Protein AF-A0A674EN21-F1 (afdb_monomer)

Structure (mmCIF, N/CA/C/O backbone):
data_AF-A0A674EN21-F1
#
_entry.id   AF-A0A674EN21-F1
#
loop_
_atom_site.group_PDB
_atom_site.id
_atom_site.type_symbol
_atom_site.label_atom_id
_atom_site.label_alt_id
_atom_site.label_comp_id
_atom_site.label_asym_id
_atom_site.label_entity_id
_atom_site.label_seq_id
_atom_site.pdbx_PDB_ins_code
_atom_site.Cartn_x
_atom_site.Cartn_y
_atom_site.Cartn_z
_atom_site.occupancy
_atom_site.B_iso_or_equiv
_atom_site.auth_seq_id
_atom_site.auth_comp_id
_atom_site.auth_asym_id
_atom_site.auth_atom_id
_atom_site.pdbx_PDB_model_num
ATOM 1 N N . LYS A 1 1 ? 33.757 26.537 -37.138 1.00 54.09 1 LYS A N 1
ATOM 2 C CA . LYS A 1 1 ? 33.815 25.386 -36.200 1.00 54.09 1 LYS A CA 1
ATOM 3 C C . LYS A 1 1 ? 33.546 24.119 -37.002 1.00 54.09 1 LYS A C 1
ATOM 5 O O . LYS A 1 1 ? 32.582 24.121 -37.756 1.00 54.09 1 LYS A O 1
ATOM 10 N N . SER A 1 2 ? 34.412 23.110 -36.915 1.00 53.41 2 SER A N 1
ATOM 11 C CA . SER A 1 2 ? 34.358 21.921 -37.778 1.00 53.41 2 SER A CA 1
ATOM 12 C C . SER A 1 2 ? 33.100 21.071 -37.520 1.00 53.41 2 SER A C 1
ATOM 14 O O . SER A 1 2 ? 32.755 20.866 -36.353 1.00 53.41 2 SER A O 1
ATOM 16 N N . PRO A 1 3 ? 32.428 20.550 -38.564 1.00 65.06 3 PRO A N 1
ATOM 17 C CA . PRO A 1 3 ? 31.151 19.832 -38.445 1.00 65.06 3 PRO A CA 1
ATOM 18 C C . PRO A 1 3 ? 31.217 18.579 -37.550 1.00 65.06 3 PRO A C 1
ATOM 20 O O . PRO A 1 3 ? 30.250 18.261 -36.860 1.00 65.06 3 PRO A O 1
ATOM 23 N N . THR A 1 4 ? 32.376 17.925 -37.464 1.00 63.94 4 THR A N 1
ATOM 24 C CA . THR A 1 4 ? 32.623 16.747 -36.613 1.00 63.94 4 THR A CA 1
ATOM 25 C C . THR A 1 4 ? 32.495 17.039 -35.112 1.00 63.94 4 THR A C 1
ATOM 27 O O . THR A 1 4 ? 31.971 16.220 -34.359 1.00 63.94 4 THR A O 1
ATOM 30 N N . VAL A 1 5 ? 32.910 18.230 -34.662 1.00 67.62 5 VAL A N 1
ATOM 31 C CA . VAL A 1 5 ? 32.869 18.612 -33.237 1.00 67.62 5 VAL A CA 1
ATOM 32 C C . VAL A 1 5 ? 31.425 18.830 -32.774 1.00 67.62 5 VAL A C 1
ATOM 34 O O . VAL A 1 5 ? 31.051 18.438 -31.672 1.00 67.62 5 VAL A O 1
ATOM 37 N N . THR A 1 6 ? 30.580 19.401 -33.634 1.00 67.81 6 THR A N 1
ATOM 38 C CA . THR A 1 6 ? 29.162 19.636 -33.327 1.00 67.81 6 THR A CA 1
ATOM 39 C C . THR A 1 6 ? 28.378 18.326 -33.185 1.00 67.81 6 THR A C 1
ATOM 41 O O . THR A 1 6 ? 27.543 18.213 -32.288 1.00 67.81 6 THR A O 1
ATOM 44 N N . LEU A 1 7 ? 28.671 17.320 -34.018 1.00 69.81 7 LEU A N 1
ATOM 45 C CA . LEU A 1 7 ? 28.041 15.995 -33.941 1.00 69.81 7 LEU A CA 1
ATOM 46 C C . LEU A 1 7 ? 28.453 15.229 -32.673 1.00 69.81 7 LEU A C 1
ATOM 48 O O . LEU A 1 7 ? 27.598 14.630 -32.020 1.00 69.81 7 LEU A O 1
ATOM 52 N N . SER A 1 8 ? 29.731 15.310 -32.284 1.00 75.81 8 SER A N 1
ATOM 53 C CA . SER A 1 8 ? 30.241 14.720 -31.035 1.00 75.81 8 SER A CA 1
ATOM 54 C C . SER A 1 8 ? 29.513 15.278 -29.808 1.00 75.81 8 SER A C 1
ATOM 56 O O . SER A 1 8 ? 28.977 14.525 -29.002 1.00 75.81 8 SER A O 1
ATOM 58 N N . LEU A 1 9 ? 29.372 16.604 -29.723 1.00 77.94 9 LEU A N 1
ATOM 59 C CA . LEU A 1 9 ? 28.689 17.262 -28.604 1.00 77.94 9 LEU A CA 1
ATOM 60 C C . LEU A 1 9 ? 27.195 16.903 -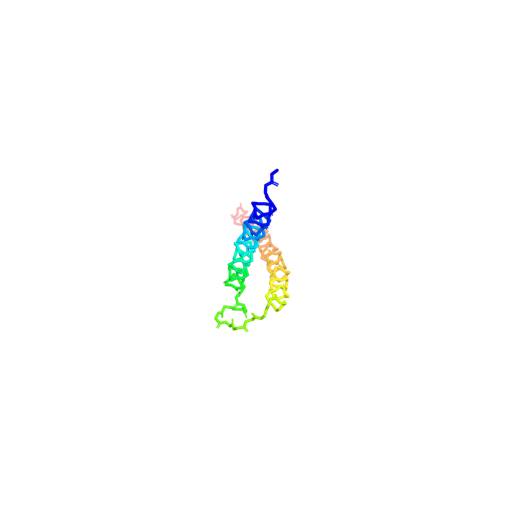28.512 1.00 77.94 9 LEU A C 1
ATOM 62 O O . LEU A 1 9 ? 26.625 16.861 -27.422 1.00 77.94 9 LEU A O 1
ATOM 66 N N . GLN A 1 10 ? 26.530 16.653 -29.644 1.00 81.69 10 GLN A N 1
ATOM 67 C CA . GLN A 1 10 ? 25.141 16.183 -29.652 1.00 81.69 10 GLN A CA 1
ATOM 68 C C . GLN A 1 10 ? 25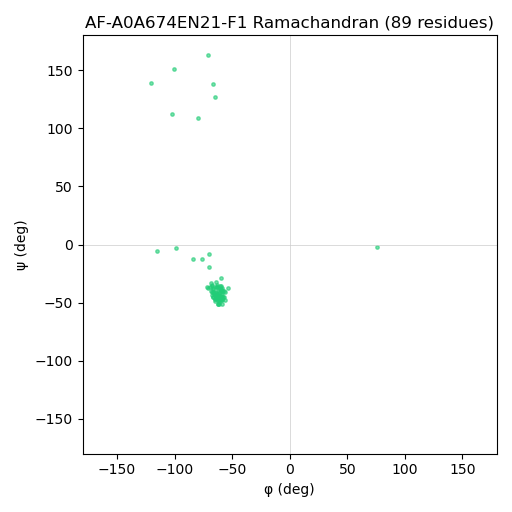.024 14.728 -29.180 1.00 81.69 10 GLN A C 1
ATOM 70 O O . GLN A 1 10 ? 24.062 14.382 -28.490 1.00 81.69 10 GLN A O 1
ATOM 75 N N . ALA A 1 11 ? 25.988 13.873 -29.527 1.00 84.62 11 ALA A N 1
ATOM 76 C CA . ALA A 1 11 ? 26.057 12.510 -29.010 1.00 84.62 11 ALA A CA 1
ATOM 77 C C . ALA A 1 11 ? 26.273 12.504 -27.488 1.00 84.62 11 ALA A C 1
ATOM 79 O O . ALA A 1 11 ? 25.522 11.825 -26.787 1.00 84.62 11 ALA A O 1
ATOM 80 N N . ASP A 1 12 ? 27.177 13.342 -26.977 1.00 85.88 12 ASP A N 1
ATOM 81 C CA . ASP A 1 12 ? 27.456 13.468 -25.541 1.00 85.88 12 ASP A CA 1
ATOM 82 C C . ASP A 1 12 ? 26.232 13.953 -24.754 1.00 85.88 12 ASP A C 1
ATOM 84 O O . ASP A 1 12 ? 25.869 13.374 -23.727 1.00 85.88 12 ASP A O 1
ATOM 88 N N . LYS A 1 13 ? 25.509 14.956 -25.274 1.00 90.62 13 LYS A N 1
ATOM 89 C CA . LYS A 1 13 ? 24.249 15.427 -24.671 1.00 90.62 13 LYS A CA 1
ATOM 90 C C . LYS A 1 13 ? 23.190 14.325 -24.605 1.00 90.62 13 LYS A C 1
ATOM 92 O O . LYS A 1 13 ? 22.523 14.178 -23.580 1.00 90.62 13 LYS A O 1
ATOM 97 N N . ARG A 1 14 ? 23.041 13.530 -25.673 1.00 93.50 14 ARG A N 1
ATOM 98 C CA . ARG A 1 14 ? 22.106 12.390 -25.698 1.00 93.50 14 ARG A CA 1
ATOM 99 C C . ARG A 1 14 ? 22.527 11.294 -24.722 1.00 93.50 14 ARG A C 1
ATOM 101 O O . ARG A 1 14 ? 21.678 10.763 -24.009 1.00 93.50 14 ARG A O 1
ATOM 108 N N . ALA A 1 15 ? 23.817 10.974 -24.655 1.00 95.19 15 ALA A N 1
ATOM 109 C CA . ALA A 1 15 ? 24.348 9.984 -23.724 1.00 95.19 15 ALA A CA 1
ATOM 110 C C . ALA A 1 15 ? 24.101 10.395 -22.265 1.00 95.19 15 ALA A C 1
ATOM 112 O O . ALA A 1 15 ? 23.595 9.588 -21.480 1.00 95.19 15 ALA A O 1
ATOM 113 N N . HIS A 1 16 ? 24.367 11.660 -21.929 1.00 95.75 16 HIS A N 1
ATOM 114 C CA . HIS A 1 16 ? 24.112 12.222 -20.605 1.00 95.75 16 HIS A CA 1
ATOM 115 C C . HIS A 1 16 ? 22.622 12.184 -20.237 1.00 95.75 16 HIS A C 1
ATOM 117 O O . HIS A 1 16 ? 22.259 11.694 -19.168 1.00 95.75 16 HIS A O 1
ATOM 123 N N . HIS A 1 17 ? 21.740 12.618 -21.144 1.00 97.12 17 HIS A N 1
ATOM 124 C CA . HIS A 1 17 ? 20.291 12.546 -20.934 1.00 97.12 17 HIS A CA 1
ATOM 125 C C . HIS A 1 17 ? 19.815 11.103 -20.691 1.00 97.12 17 HIS A C 1
ATOM 127 O O . HIS A 1 17 ? 19.076 10.831 -19.745 1.00 97.12 17 HIS A O 1
ATOM 133 N N . ASN A 1 18 ? 20.297 10.148 -21.492 1.00 97.62 18 ASN A N 1
ATOM 134 C CA . ASN A 1 18 ? 19.971 8.732 -21.327 1.00 97.62 18 ASN A CA 1
ATOM 135 C C . ASN A 1 18 ? 20.471 8.162 -19.992 1.00 97.62 18 ASN A C 1
ATOM 137 O O . ASN A 1 18 ? 19.809 7.301 -19.410 1.00 97.62 18 ASN A O 1
ATOM 141 N N . ALA A 1 19 ? 21.628 8.620 -19.507 1.00 97.50 19 ALA A N 1
ATOM 142 C CA . ALA A 1 19 ? 22.160 8.223 -18.208 1.00 97.50 19 ALA A CA 1
ATOM 143 C C . ALA A 1 19 ? 21.287 8.740 -17.055 1.00 97.50 19 ALA A C 1
ATOM 145 O O . ALA A 1 19 ? 20.937 7.962 -16.166 1.00 97.50 19 ALA A O 1
ATOM 146 N N . LEU A 1 20 ? 20.876 10.010 -17.103 1.00 98.00 20 LEU A N 1
ATOM 147 C CA . LEU A 1 20 ? 19.976 10.592 -16.106 1.00 98.00 20 LEU A CA 1
ATOM 148 C C . LEU A 1 20 ? 18.625 9.874 -16.066 1.00 98.00 20 LEU A C 1
ATOM 150 O O . LEU A 1 20 ? 18.141 9.525 -14.991 1.00 98.00 20 LEU A O 1
ATOM 154 N N . GLU A 1 21 ? 18.042 9.593 -17.229 1.00 98.25 21 GLU A N 1
ATOM 155 C CA . GLU A 1 21 ? 16.751 8.913 -17.293 1.00 98.25 21 GLU A CA 1
ATOM 156 C C . GLU A 1 21 ? 16.837 7.455 -16.808 1.00 98.25 21 GLU A C 1
ATOM 158 O O . GLU A 1 21 ? 15.917 6.971 -16.149 1.00 98.25 21 GLU A O 1
ATOM 163 N N . ARG A 1 22 ? 17.951 6.747 -17.058 1.00 98.50 22 ARG A N 1
ATOM 164 C CA . ARG A 1 22 ? 18.188 5.430 -16.438 1.00 98.50 22 ARG A CA 1
ATOM 165 C C . ARG A 1 22 ? 18.189 5.531 -14.914 1.00 98.50 22 ARG A C 1
ATOM 167 O O . ARG A 1 22 ? 17.398 4.840 -14.284 1.00 98.50 22 ARG A O 1
ATOM 174 N N . LYS A 1 23 ? 18.964 6.465 -14.348 1.00 98.31 23 LYS A N 1
ATOM 175 C CA . LYS A 1 23 ? 19.012 6.698 -12.896 1.00 98.31 23 LYS A CA 1
ATOM 176 C C . LYS A 1 23 ? 17.626 7.007 -12.317 1.00 98.31 23 LYS A C 1
ATOM 178 O O . LYS A 1 23 ? 17.271 6.496 -11.257 1.00 98.31 23 LYS A O 1
ATOM 183 N N . ARG A 1 24 ? 16.814 7.803 -13.023 1.00 98.56 24 ARG A N 1
ATOM 184 C CA . ARG A 1 24 ? 15.431 8.103 -12.619 1.00 98.56 24 ARG A CA 1
ATOM 185 C C . ARG A 1 24 ? 14.559 6.843 -12.590 1.00 98.56 24 ARG A C 1
ATOM 187 O O . ARG A 1 24 ? 13.804 6.643 -11.640 1.00 98.56 24 ARG A O 1
ATOM 194 N N . ARG A 1 25 ? 14.656 5.990 -13.615 1.00 98.50 25 ARG A N 1
ATOM 195 C CA . ARG A 1 25 ? 13.901 4.727 -13.683 1.00 98.50 25 ARG A CA 1
ATOM 196 C C . ARG A 1 25 ? 14.327 3.727 -12.617 1.00 98.50 25 ARG A C 1
ATOM 198 O O . ARG A 1 25 ? 13.453 3.051 -12.080 1.00 98.50 25 ARG A O 1
ATOM 205 N N . ASP A 1 26 ? 15.616 3.657 -12.305 1.00 98.62 26 ASP A N 1
ATOM 206 C CA . ASP A 1 26 ? 16.132 2.792 -11.243 1.00 98.62 26 ASP A CA 1
ATOM 207 C C . ASP A 1 26 ? 15.572 3.226 -9.883 1.00 98.62 26 ASP A C 1
ATOM 209 O O . ASP A 1 26 ? 14.981 2.413 -9.181 1.00 98.62 26 ASP A O 1
ATOM 213 N N . HIS A 1 27 ? 15.574 4.529 -9.585 1.00 98.62 27 HIS A N 1
ATOM 214 C CA . HIS A 1 27 ? 14.977 5.044 -8.349 1.00 98.62 27 HIS A CA 1
ATOM 215 C C . HIS A 1 27 ? 13.469 4.747 -8.230 1.00 98.62 27 HIS A C 1
ATOM 217 O O . HIS A 1 27 ? 12.970 4.388 -7.162 1.00 98.62 27 HIS A O 1
ATOM 223 N N . ILE A 1 28 ? 12.722 4.849 -9.336 1.00 98.38 28 ILE A N 1
ATOM 224 C CA . ILE A 1 28 ? 11.301 4.466 -9.366 1.00 98.38 28 ILE A CA 1
ATOM 225 C C . ILE A 1 28 ? 11.140 2.967 -9.135 1.00 98.38 28 ILE A C 1
ATOM 227 O O . ILE A 1 28 ? 10.251 2.548 -8.399 1.00 98.38 28 ILE A O 1
ATOM 231 N N . LYS A 1 29 ? 11.981 2.147 -9.768 1.00 97.94 29 LYS A N 1
ATOM 232 C CA . LYS A 1 29 ? 11.973 0.698 -9.580 1.00 97.94 29 LYS A CA 1
ATOM 233 C C . LYS A 1 29 ? 12.207 0.353 -8.107 1.00 97.94 29 LYS A C 1
ATOM 235 O O . LYS A 1 29 ? 11.443 -0.443 -7.574 1.00 97.94 29 LYS A O 1
ATOM 240 N N . ASP A 1 30 ? 13.172 0.982 -7.449 1.00 98.19 30 ASP A N 1
ATOM 241 C CA . ASP A 1 30 ? 13.446 0.778 -6.021 1.00 98.19 30 ASP A CA 1
ATOM 242 C C . ASP A 1 30 ? 12.263 1.214 -5.151 1.00 98.19 30 ASP A C 1
ATOM 244 O O . ASP A 1 30 ? 11.830 0.466 -4.279 1.00 98.19 30 ASP A O 1
ATOM 248 N N . SER A 1 31 ? 11.645 2.355 -5.468 1.00 98.38 31 SER A N 1
ATOM 249 C CA . SER A 1 31 ? 10.431 2.823 -4.783 1.00 98.38 31 SER A CA 1
ATOM 250 C C . SER A 1 31 ? 9.273 1.819 -4.889 1.00 98.38 31 SER A C 1
ATOM 252 O O . SER A 1 31 ? 8.551 1.599 -3.919 1.00 98.38 31 SER A O 1
ATOM 254 N N . PHE A 1 32 ? 9.103 1.169 -6.047 1.00 98.12 32 PHE A N 1
ATOM 255 C CA . PHE A 1 32 ? 8.103 0.110 -6.227 1.00 98.12 32 PHE A CA 1
ATOM 256 C C . PHE A 1 32 ? 8.418 -1.148 -5.409 1.00 98.12 32 PHE A C 1
ATOM 258 O O . PHE A 1 32 ? 7.485 -1.775 -4.911 1.00 98.12 32 PHE A O 1
ATOM 265 N N . HIS A 1 33 ? 9.695 -1.516 -5.252 1.00 96.94 33 HIS A N 1
ATOM 266 C CA . HIS A 1 33 ? 10.078 -2.627 -4.375 1.00 96.94 33 HIS A CA 1
ATOM 267 C C . HIS A 1 33 ? 9.752 -2.311 -2.917 1.00 96.94 33 HIS A C 1
ATOM 269 O O . HIS A 1 33 ? 9.052 -3.092 -2.280 1.00 96.94 33 HIS A O 1
ATOM 275 N N . SER A 1 34 ? 10.147 -1.131 -2.430 1.00 97.44 34 SER A N 1
ATOM 276 C CA . SER A 1 34 ? 9.831 -0.697 -1.065 1.00 97.44 34 SER A CA 1
ATOM 277 C C . SER A 1 34 ? 8.323 -0.649 -0.807 1.00 97.44 34 SER A C 1
ATOM 279 O O . SER A 1 34 ? 7.861 -1.063 0.256 1.00 97.44 34 SER A O 1
ATOM 281 N N . LEU A 1 35 ? 7.534 -0.185 -1.785 1.00 97.81 35 LEU A N 1
ATOM 282 C CA . LEU A 1 35 ? 6.075 -0.166 -1.674 1.00 97.81 35 LEU A CA 1
ATOM 283 C C . LEU A 1 35 ? 5.493 -1.582 -1.604 1.00 97.81 35 LEU A C 1
ATOM 285 O O . LEU A 1 35 ? 4.676 -1.852 -0.729 1.00 97.81 35 LEU A O 1
ATOM 289 N N . ARG A 1 36 ? 5.925 -2.488 -2.488 1.00 97.38 36 ARG A N 1
ATOM 290 C CA . ARG A 1 36 ? 5.496 -3.893 -2.477 1.00 97.38 36 ARG A CA 1
ATOM 291 C C . ARG A 1 36 ? 5.785 -4.543 -1.125 1.00 97.38 36 ARG A C 1
ATOM 293 O O . ARG A 1 36 ? 4.902 -5.167 -0.550 1.00 97.38 36 ARG A O 1
ATOM 300 N N . ASP A 1 37 ? 6.993 -4.355 -0.610 1.00 96.62 37 ASP A N 1
ATOM 301 C CA . ASP A 1 37 ? 7.434 -4.983 0.635 1.00 96.62 37 ASP A CA 1
ATOM 302 C C . ASP A 1 37 ? 6.714 -4.394 1.868 1.00 96.62 37 ASP A C 1
ATOM 304 O O . ASP A 1 37 ? 6.628 -5.048 2.905 1.00 96.62 37 ASP A O 1
ATOM 308 N N . SER A 1 38 ? 6.126 -3.198 1.751 1.00 96.88 38 SER A N 1
ATOM 309 C CA . SER A 1 38 ? 5.321 -2.557 2.806 1.00 96.88 38 SER A CA 1
ATOM 310 C C . SER A 1 38 ? 3.856 -3.015 2.841 1.00 96.88 38 SER A C 1
ATOM 312 O O . SER A 1 38 ? 3.144 -2.715 3.801 1.00 96.88 38 SER A O 1
ATOM 314 N N . VAL A 1 39 ? 3.377 -3.714 1.806 1.00 97.75 39 VAL A N 1
ATOM 315 C CA . VAL A 1 39 ? 1.994 -4.204 1.716 1.00 97.75 39 VAL A CA 1
ATOM 316 C C . VAL A 1 39 ? 1.976 -5.703 2.037 1.00 97.75 39 VAL A C 1
ATOM 318 O O . VAL A 1 39 ? 2.458 -6.486 1.221 1.00 97.75 39 VAL A O 1
ATOM 321 N N . PRO A 1 40 ? 1.385 -6.150 3.167 1.00 96.81 40 PRO A N 1
ATOM 322 C CA . PRO A 1 40 ? 1.450 -7.551 3.602 1.00 96.81 40 PRO A CA 1
ATOM 323 C C . PRO A 1 40 ? 0.991 -8.565 2.550 1.00 96.81 40 PRO A C 1
ATOM 325 O O . PRO A 1 40 ? 1.605 -9.611 2.391 1.00 96.81 40 PRO A O 1
ATOM 328 N N . ALA A 1 41 ? -0.047 -8.232 1.778 1.00 95.19 41 ALA A N 1
ATOM 329 C CA . ALA A 1 41 ? -0.591 -9.099 0.731 1.00 95.19 41 ALA A CA 1
ATOM 330 C C . ALA A 1 41 ? 0.320 -9.265 -0.501 1.00 95.19 41 ALA A C 1
ATOM 332 O O . ALA A 1 41 ? -0.014 -10.034 -1.392 1.00 95.19 41 ALA A O 1
ATOM 333 N N . LEU A 1 42 ? 1.416 -8.510 -0.596 1.00 95.56 42 LEU A N 1
ATOM 334 C CA . LEU A 1 42 ? 2.354 -8.549 -1.721 1.00 95.56 42 LEU A CA 1
ATOM 335 C C . LEU A 1 42 ? 3.750 -9.043 -1.324 1.00 95.56 42 LEU A C 1
ATOM 337 O O . LEU A 1 42 ? 4.622 -9.189 -2.187 1.00 95.56 42 LEU A O 1
ATOM 341 N N . GLN A 1 43 ? 3.994 -9.265 -0.032 1.00 92.38 43 GLN A N 1
ATOM 342 C CA . GLN A 1 43 ? 5.295 -9.696 0.463 1.00 92.38 43 GLN A CA 1
ATOM 343 C C . GLN A 1 43 ? 5.634 -11.091 -0.069 1.00 92.38 43 GLN A C 1
ATOM 345 O O . GLN A 1 43 ? 4.856 -12.030 0.060 1.00 92.38 43 GLN A O 1
ATOM 350 N N . GLY A 1 44 ? 6.812 -11.226 -0.682 1.00 87.19 44 GLY A N 1
ATOM 351 C CA . GLY A 1 44 ? 7.268 -12.493 -1.264 1.00 87.19 44 GLY A CA 1
ATOM 352 C C . GLY A 1 44 ? 6.612 -12.867 -2.599 1.00 87.19 44 GLY A C 1
ATOM 353 O O . GLY A 1 44 ? 7.017 -13.857 -3.207 1.00 87.19 44 GLY A O 1
ATOM 354 N N . GLU A 1 45 ? 5.667 -12.069 -3.108 1.00 88.62 45 GLU A N 1
ATOM 355 C CA . GLU A 1 45 ? 4.975 -12.350 -4.365 1.00 88.62 45 GLU A CA 1
ATOM 356 C C . GLU A 1 45 ? 5.524 -11.548 -5.555 1.00 88.62 45 GLU A C 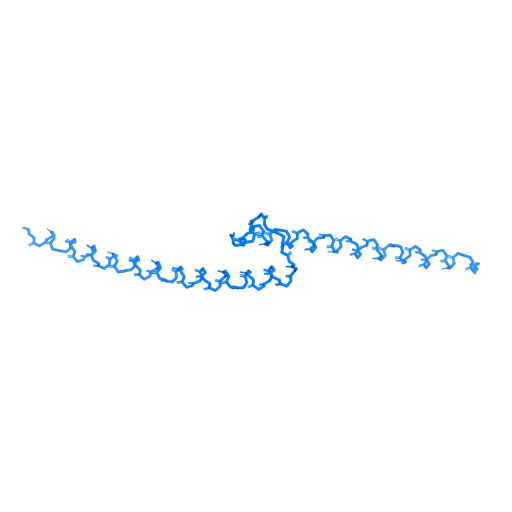1
ATOM 358 O O . GLU A 1 45 ? 6.018 -10.418 -5.450 1.00 88.62 45 GLU A O 1
ATOM 363 N N . LYS A 1 46 ? 5.411 -12.139 -6.750 1.00 92.12 46 LYS A N 1
ATOM 364 C CA . LYS A 1 46 ? 5.633 -11.417 -8.006 1.00 92.12 46 LYS A CA 1
ATOM 365 C C . LYS A 1 46 ? 4.374 -10.617 -8.339 1.00 92.12 46 LYS A C 1
ATOM 367 O O . LYS A 1 46 ? 3.380 -11.190 -8.767 1.00 92.12 46 LYS A O 1
ATOM 372 N N . ALA A 1 47 ? 4.453 -9.296 -8.206 1.00 95.25 47 ALA A N 1
ATOM 373 C CA . ALA A 1 47 ? 3.365 -8.379 -8.531 1.00 95.25 47 ALA A CA 1
ATOM 374 C C . ALA A 1 47 ? 3.781 -7.371 -9.611 1.00 95.25 47 ALA A C 1
ATOM 376 O O . ALA A 1 47 ? 4.897 -6.845 -9.606 1.00 95.25 47 ALA A O 1
ATOM 377 N N . SER A 1 48 ? 2.875 -7.094 -10.550 1.00 97.44 48 SER A N 1
ATOM 378 C CA . SER A 1 48 ? 3.051 -6.019 -11.530 1.00 97.44 48 SER A CA 1
ATOM 379 C C . SER A 1 48 ? 2.930 -4.637 -10.876 1.00 97.44 48 SER A C 1
ATOM 381 O O . SER A 1 48 ? 2.366 -4.495 -9.794 1.00 97.44 48 SER A O 1
ATOM 383 N N . ARG A 1 49 ? 3.409 -3.581 -11.551 1.00 97.69 49 ARG A N 1
ATOM 384 C CA . ARG A 1 49 ? 3.281 -2.197 -11.049 1.00 97.69 49 ARG A CA 1
ATOM 385 C C . ARG A 1 49 ? 1.828 -1.796 -10.787 1.00 97.69 49 ARG A C 1
ATOM 387 O O . ARG A 1 49 ? 1.577 -1.146 -9.784 1.00 97.69 49 ARG A O 1
ATOM 394 N N . ALA A 1 50 ? 0.899 -2.197 -11.656 1.00 98.25 50 ALA A N 1
ATOM 395 C CA . ALA A 1 50 ? -0.525 -1.926 -11.468 1.00 98.25 50 ALA A CA 1
ATOM 396 C C . ALA A 1 50 ? -1.044 -2.603 -10.191 1.00 98.25 50 ALA A C 1
ATOM 398 O O . ALA A 1 50 ? -1.535 -1.924 -9.299 1.00 98.25 50 ALA A O 1
ATOM 399 N N . GLN A 1 51 ? -0.784 -3.906 -10.036 1.00 98.00 51 GLN A N 1
ATOM 400 C CA . GLN A 1 51 ? -1.176 -4.651 -8.835 1.00 98.00 51 GLN A CA 1
ATOM 401 C C . GLN A 1 51 ? -0.571 -4.071 -7.550 1.00 98.00 51 GLN A C 1
ATOM 403 O O . GLN A 1 51 ? -1.249 -4.047 -6.527 1.00 98.00 51 GLN A O 1
ATOM 408 N N . ILE A 1 52 ? 0.681 -3.593 -7.589 1.00 98.31 52 ILE A N 1
ATOM 409 C CA . ILE A 1 52 ? 1.309 -2.935 -6.433 1.00 98.31 52 ILE A CA 1
ATOM 410 C C . ILE A 1 52 ? 0.517 -1.689 -6.026 1.00 98.31 52 ILE A C 1
ATOM 412 O O . ILE A 1 52 ? 0.241 -1.506 -4.843 1.00 98.31 52 ILE A O 1
ATOM 416 N N . LEU A 1 53 ? 0.130 -0.849 -6.989 1.00 98.56 53 LEU A N 1
ATOM 417 C CA . LEU A 1 53 ? -0.635 0.370 -6.719 1.00 98.56 53 LEU A CA 1
ATOM 418 C C . LEU A 1 53 ? -2.052 0.055 -6.223 1.00 98.56 53 LEU A C 1
ATOM 420 O O . LEU A 1 53 ? -2.493 0.658 -5.243 1.00 98.56 53 LEU A O 1
ATOM 424 N N . ASP A 1 54 ? -2.730 -0.911 -6.844 1.00 98.38 54 ASP A N 1
ATOM 425 C CA . ASP A 1 54 ? -4.088 -1.315 -6.466 1.00 98.38 54 ASP A CA 1
ATOM 426 C C . ASP A 1 54 ? -4.110 -1.861 -5.033 1.00 98.38 54 ASP A C 1
ATOM 428 O O . ASP A 1 54 ? -4.836 -1.363 -4.173 1.00 98.38 54 ASP A O 1
ATOM 432 N N . LYS A 1 55 ? -3.227 -2.818 -4.721 1.00 98.19 55 LYS A N 1
ATOM 433 C CA . LYS A 1 55 ? -3.155 -3.421 -3.383 1.00 98.19 55 LYS A CA 1
ATOM 434 C C . LYS A 1 55 ? -2.655 -2.452 -2.319 1.00 98.19 55 LYS A C 1
ATOM 436 O O . LYS A 1 55 ? -3.117 -2.528 -1.184 1.00 98.19 55 LYS A O 1
ATOM 441 N N . ALA A 1 56 ? -1.753 -1.529 -2.655 1.00 98.44 56 ALA A N 1
ATOM 442 C CA . ALA A 1 56 ? -1.370 -0.460 -1.736 1.00 98.44 56 ALA A CA 1
ATOM 443 C C . ALA A 1 56 ? -2.557 0.461 -1.417 1.00 98.44 56 ALA A C 1
ATOM 445 O O . ALA A 1 56 ? -2.770 0.809 -0.254 1.00 98.4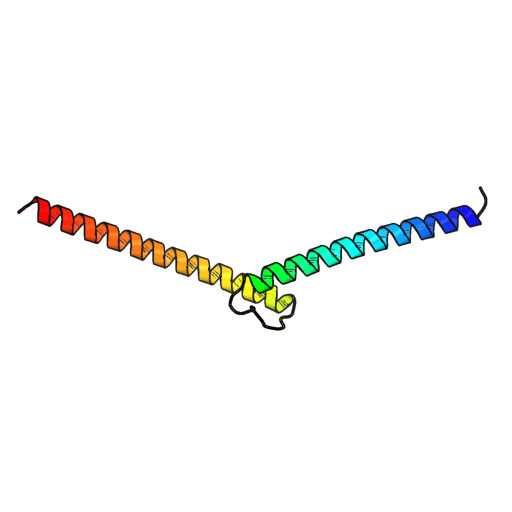4 56 ALA A O 1
ATOM 446 N N . THR A 1 57 ? -3.355 0.812 -2.427 1.00 98.62 57 THR A N 1
ATOM 447 C CA . THR A 1 57 ? -4.565 1.627 -2.253 1.00 98.62 57 THR A CA 1
ATOM 448 C C . THR A 1 57 ? -5.575 0.924 -1.350 1.00 98.62 57 THR A C 1
ATOM 450 O O . THR A 1 57 ? -6.023 1.514 -0.362 1.00 98.62 57 THR A O 1
ATOM 453 N N . ASP A 1 58 ? -5.863 -0.350 -1.624 1.00 98.44 58 ASP A N 1
ATOM 454 C CA . ASP A 1 58 ? -6.746 -1.183 -0.802 1.00 98.44 58 ASP A CA 1
ATOM 455 C C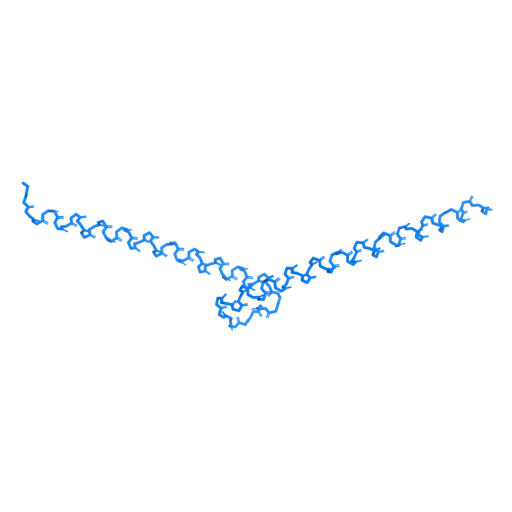 . ASP A 1 58 ? -6.249 -1.267 0.645 1.00 98.44 58 ASP A C 1
ATOM 457 O O . ASP A 1 58 ? -7.018 -1.099 1.596 1.00 98.44 58 ASP A O 1
ATOM 461 N N . TYR A 1 59 ? -4.944 -1.489 0.826 1.00 98.62 59 TYR A N 1
ATOM 462 C CA . TYR A 1 59 ? -4.344 -1.644 2.144 1.00 98.62 59 TYR A CA 1
ATOM 463 C C . TYR A 1 59 ? -4.404 -0.352 2.963 1.00 98.62 59 TYR A C 1
ATOM 465 O O . TYR A 1 59 ? -4.759 -0.391 4.141 1.00 98.62 59 TYR A O 1
ATOM 473 N N . ILE A 1 60 ? -4.158 0.810 2.351 1.00 98.62 60 ILE A N 1
ATOM 474 C CA . ILE A 1 60 ? -4.313 2.110 3.021 1.00 98.62 60 ILE A CA 1
ATOM 475 C C . ILE A 1 60 ? -5.766 2.319 3.467 1.00 98.62 60 ILE A C 1
ATOM 477 O O . ILE A 1 60 ? -6.009 2.730 4.604 1.00 98.62 60 ILE A O 1
ATOM 481 N N . GLN A 1 61 ? -6.743 2.025 2.605 1.00 98.69 61 GLN A N 1
ATOM 482 C CA . GLN A 1 61 ? -8.163 2.154 2.952 1.00 98.69 61 GLN A CA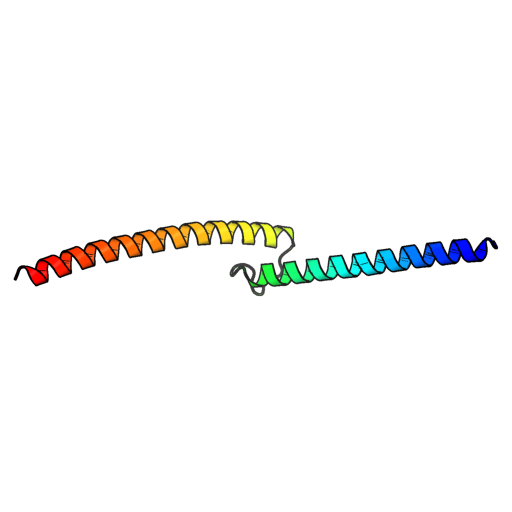 1
ATOM 483 C C . GLN A 1 61 ? -8.572 1.193 4.075 1.00 98.69 61 GLN A C 1
ATOM 485 O O . GLN A 1 61 ? -9.329 1.564 4.975 1.00 98.69 61 GLN A O 1
ATOM 490 N N . TYR A 1 62 ? -8.072 -0.041 4.039 1.00 98.56 62 TYR A N 1
ATOM 491 C CA . TYR A 1 62 ? -8.269 -1.021 5.100 1.00 98.56 62 TYR A CA 1
ATOM 492 C C . TYR A 1 62 ? -7.681 -0.535 6.430 1.00 98.56 62 TYR A C 1
ATOM 494 O O . TYR A 1 62 ? -8.399 -0.487 7.427 1.00 98.56 62 TYR A O 1
ATOM 502 N N . MET A 1 63 ? -6.420 -0.099 6.441 1.00 98.62 63 MET A N 1
ATOM 503 C CA . MET A 1 63 ? -5.743 0.360 7.655 1.00 98.62 63 MET A CA 1
ATOM 504 C C . MET A 1 63 ? -6.403 1.601 8.258 1.00 98.62 63 MET A C 1
ATOM 506 O O . MET A 1 63 ? -6.526 1.691 9.476 1.00 98.62 63 MET A O 1
ATOM 510 N N . ARG A 1 64 ? -6.906 2.529 7.431 1.00 98.62 64 ARG A N 1
ATOM 511 C CA . ARG A 1 64 ? -7.691 3.679 7.913 1.00 98.62 64 ARG A CA 1
ATOM 512 C C . ARG A 1 64 ? -8.953 3.244 8.657 1.00 98.62 64 ARG A C 1
ATOM 514 O O . ARG A 1 64 ? -9.200 3.736 9.753 1.00 98.62 64 ARG A O 1
ATOM 521 N N . ARG A 1 65 ? -9.726 2.312 8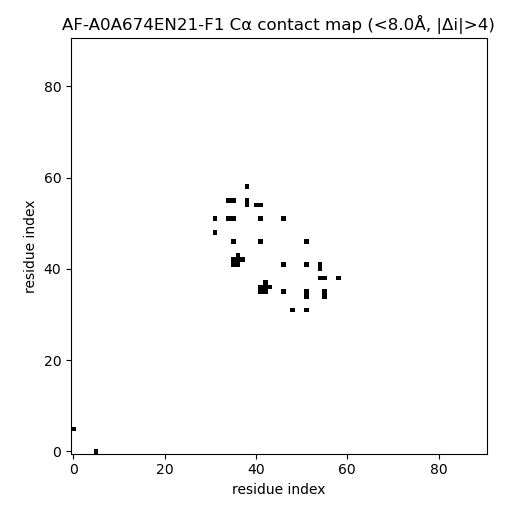.087 1.00 98.62 65 ARG A N 1
ATOM 522 C CA . ARG A 1 65 ? -10.931 1.766 8.738 1.00 98.62 65 ARG A CA 1
ATOM 523 C C . ARG A 1 65 ? -10.582 1.020 10.022 1.00 98.62 65 ARG A C 1
ATOM 525 O O . ARG A 1 65 ? -11.195 1.274 11.048 1.00 98.62 65 ARG A O 1
ATOM 532 N N . LYS A 1 66 ? -9.557 0.167 9.978 1.00 98.56 66 LYS A N 1
ATOM 533 C CA . LYS A 1 66 ? -9.086 -0.597 11.137 1.00 98.56 66 LYS A CA 1
ATOM 534 C C . LYS A 1 66 ? -8.660 0.311 12.294 1.00 98.56 66 LYS A C 1
ATOM 536 O O . LYS A 1 66 ? -9.087 0.095 13.421 1.00 98.56 66 LYS A O 1
ATOM 541 N N . ASN A 1 67 ? -7.874 1.351 12.013 1.00 98.69 67 ASN A N 1
ATOM 542 C CA . ASN A 1 67 ? -7.454 2.317 13.029 1.00 98.69 67 ASN A CA 1
ATOM 543 C C . ASN A 1 67 ? -8.643 3.086 13.616 1.00 98.69 67 ASN A C 1
ATOM 545 O O . ASN A 1 67 ? -8.652 3.361 14.809 1.00 98.69 67 ASN A O 1
ATOM 549 N N . HIS A 1 68 ? -9.647 3.416 12.797 1.00 98.69 68 HIS A N 1
ATOM 550 C CA . HIS A 1 68 ? -10.862 4.067 13.281 1.00 98.69 68 HIS A CA 1
ATOM 551 C C . HIS A 1 68 ? -11.645 3.173 14.248 1.00 98.69 68 HIS A C 1
ATOM 553 O O . HIS A 1 68 ? -12.006 3.633 15.325 1.00 98.69 68 HIS A O 1
ATOM 559 N N . THR A 1 69 ? -11.842 1.896 13.907 1.00 98.75 69 THR A N 1
ATOM 560 C CA . THR A 1 69 ? -12.481 0.925 14.807 1.00 98.75 69 THR A CA 1
ATOM 561 C C . THR A 1 69 ? -11.694 0.767 16.105 1.00 98.75 69 THR A C 1
ATOM 563 O O . THR A 1 69 ? -12.270 0.889 17.174 1.00 98.75 69 THR A O 1
ATOM 566 N N . HIS A 1 70 ? -10.368 0.616 16.039 1.00 98.69 70 HIS A N 1
ATOM 567 C CA . HIS A 1 70 ? -9.550 0.537 17.253 1.00 98.69 70 HIS A CA 1
ATOM 568 C C . HIS A 1 70 ? -9.648 1.791 18.124 1.00 98.69 70 HIS A C 1
ATOM 570 O O . HIS A 1 70 ? -9.632 1.685 19.346 1.00 98.69 70 HIS A O 1
ATOM 576 N N . GLN A 1 71 ? -9.765 2.977 17.522 1.00 98.75 71 GLN A N 1
ATOM 577 C CA . GLN A 1 71 ? -9.973 4.202 18.288 1.00 98.75 71 GLN A CA 1
ATOM 578 C C . GLN A 1 71 ? -11.336 4.205 18.994 1.00 98.75 71 GLN A C 1
ATOM 580 O O . GLN A 1 71 ? -11.400 4.587 20.158 1.00 98.75 71 GLN A O 1
ATOM 585 N N . GLN A 1 72 ? -12.394 3.734 18.326 1.00 98.75 72 GLN A N 1
ATOM 586 C CA . GLN A 1 72 ? -13.714 3.567 18.942 1.00 98.75 72 GLN A CA 1
ATOM 587 C C . GLN A 1 72 ? -13.659 2.583 20.117 1.00 98.75 72 GLN A C 1
ATOM 589 O O . GLN A 1 72 ? -14.131 2.915 21.199 1.00 98.75 72 GLN A O 1
ATOM 594 N N . ASP A 1 73 ? -13.001 1.433 19.940 1.00 98.62 73 ASP A N 1
ATOM 595 C CA . ASP A 1 73 ? -12.829 0.435 21.001 1.00 98.62 73 ASP A CA 1
ATOM 596 C C . ASP A 1 73 ? -12.088 1.029 22.215 1.00 98.62 73 ASP A C 1
ATOM 598 O O . ASP A 1 73 ? -12.478 0.817 23.363 1.00 98.62 73 ASP A O 1
ATOM 602 N N . ILE A 1 74 ? -11.029 1.813 21.973 1.00 98.75 74 ILE A N 1
ATOM 603 C CA . ILE A 1 74 ? -10.278 2.513 23.027 1.00 98.75 74 ILE A CA 1
ATOM 604 C C . ILE A 1 74 ? -11.179 3.499 23.778 1.00 98.75 74 ILE A C 1
ATOM 606 O O . ILE A 1 74 ? -11.120 3.568 25.007 1.00 98.75 74 ILE A O 1
ATOM 610 N N . ASP A 1 75 ? -11.983 4.280 23.062 1.00 98.69 75 ASP A N 1
ATOM 611 C CA . ASP A 1 75 ? -12.851 5.290 23.665 1.00 98.69 75 ASP A CA 1
ATOM 612 C C . ASP A 1 75 ? -13.991 4.642 24.469 1.00 98.69 75 ASP A C 1
ATOM 614 O O . ASP A 1 75 ? -14.337 5.116 25.555 1.00 98.69 75 ASP A O 1
ATOM 618 N N . ASP A 1 76 ? -14.525 3.516 23.999 1.00 98.62 76 ASP A N 1
ATOM 619 C CA . ASP A 1 76 ? -15.528 2.720 24.708 1.00 98.62 76 ASP A CA 1
ATOM 620 C C . ASP A 1 76 ? -14.967 2.117 25.997 1.00 98.62 76 ASP A C 1
ATOM 622 O O . ASP A 1 76 ? -15.576 2.264 27.061 1.00 98.62 76 ASP A O 1
ATOM 626 N N . LEU A 1 77 ? -13.775 1.520 25.934 1.00 98.62 77 LEU A N 1
ATOM 627 C CA . LEU A 1 77 ? -13.097 0.967 27.108 1.00 98.62 77 LEU A CA 1
ATOM 628 C C . LEU A 1 77 ? -12.767 2.051 28.139 1.00 98.62 77 LEU A C 1
ATOM 630 O O . LEU A 1 77 ? -12.965 1.846 29.335 1.00 98.62 77 LEU A O 1
ATOM 634 N N . LYS A 1 78 ? -12.332 3.238 27.700 1.00 98.38 78 LYS A N 1
ATOM 635 C CA . LYS A 1 78 ? -12.109 4.379 28.604 1.00 98.38 78 LYS A CA 1
ATOM 636 C C . LYS A 1 78 ? -13.389 4.811 29.313 1.00 98.38 78 LYS A C 1
ATOM 638 O O . LYS A 1 78 ? -13.347 5.094 30.507 1.00 98.38 78 LYS A O 1
ATOM 643 N N . ARG A 1 79 ? -14.523 4.850 28.603 1.00 98.06 79 ARG A N 1
ATOM 644 C CA . ARG A 1 79 ? -15.825 5.171 29.209 1.00 98.06 79 ARG A CA 1
ATOM 645 C C . ARG A 1 79 ? -16.243 4.124 30.237 1.00 98.06 79 ARG A C 1
ATOM 647 O O . ARG A 1 79 ? -16.692 4.497 31.314 1.00 98.06 79 ARG A O 1
ATOM 654 N N . GLN A 1 80 ? -16.075 2.839 29.926 1.00 97.88 80 GLN A N 1
ATOM 655 C CA . GLN A 1 80 ? -16.382 1.752 30.859 1.00 97.88 80 GLN A CA 1
ATOM 656 C C . GLN A 1 80 ? -15.513 1.825 32.119 1.00 97.88 80 GLN A C 1
ATOM 658 O O . GLN A 1 80 ? -16.048 1.760 33.222 1.00 97.88 80 GLN A O 1
ATOM 663 N N . ASN A 1 81 ? -14.204 2.045 31.967 1.00 97.81 81 ASN A N 1
ATOM 664 C CA . ASN A 1 81 ? -13.292 2.187 33.102 1.00 97.81 81 ASN A CA 1
ATOM 665 C C . ASN A 1 81 ? -13.674 3.370 33.998 1.00 97.81 81 ASN A C 1
ATOM 667 O O . ASN A 1 81 ? -13.747 3.202 35.208 1.00 97.81 81 ASN A O 1
ATOM 671 N N . ALA A 1 82 ? -14.003 4.529 33.419 1.00 97.25 82 ALA A N 1
ATOM 672 C CA . ALA A 1 82 ? -14.422 5.696 34.196 1.00 97.25 82 ALA A CA 1
ATOM 673 C C . ALA A 1 82 ? -15.700 5.435 35.018 1.00 97.25 82 ALA A C 1
ATOM 675 O O . ALA A 1 82 ? -15.816 5.897 36.151 1.00 97.25 82 ALA A O 1
ATOM 676 N N . LEU A 1 83 ? -16.657 4.678 34.467 1.00 96.31 83 LEU A N 1
ATOM 677 C CA . LEU A 1 83 ? -17.872 4.293 35.191 1.00 96.31 83 LEU A CA 1
ATOM 678 C C . LEU A 1 83 ? -17.573 3.329 36.345 1.00 96.31 83 LEU A C 1
ATOM 680 O O . LEU A 1 83 ? -18.150 3.477 37.420 1.00 96.31 83 LEU A O 1
ATOM 684 N N . LEU A 1 84 ? -16.676 2.363 36.135 1.00 95.88 84 LEU A N 1
ATOM 685 C CA . LEU A 1 84 ? -16.257 1.421 37.175 1.00 95.88 84 LEU A CA 1
ATOM 686 C C . LEU A 1 84 ? -15.486 2.130 38.296 1.00 95.88 84 LEU A C 1
ATOM 688 O O . LEU A 1 84 ? -15.794 1.931 39.465 1.00 95.88 84 LEU A O 1
ATOM 692 N N . GLU A 1 85 ? -14.551 3.019 37.957 1.00 95.88 85 GLU A N 1
ATOM 693 C CA . GLU A 1 85 ? -13.813 3.834 38.933 1.00 95.88 85 GLU A CA 1
ATOM 694 C C . GLU A 1 85 ? -14.752 4.710 39.774 1.00 95.88 85 GLU A C 1
ATOM 696 O O . GLU A 1 85 ? -14.570 4.845 40.985 1.00 95.88 85 GLU A O 1
ATOM 701 N N . GLN A 1 86 ? -15.794 5.277 39.155 1.00 93.12 86 GLN A N 1
ATOM 702 C CA . GLN A 1 86 ? -16.807 6.037 39.881 1.00 93.12 86 GLN A CA 1
ATOM 703 C C . GLN A 1 86 ? -17.566 5.154 40.882 1.00 93.12 86 GLN A C 1
ATOM 705 O O . GLN A 1 86 ? -17.781 5.591 42.013 1.00 93.12 86 GLN A O 1
ATOM 710 N N .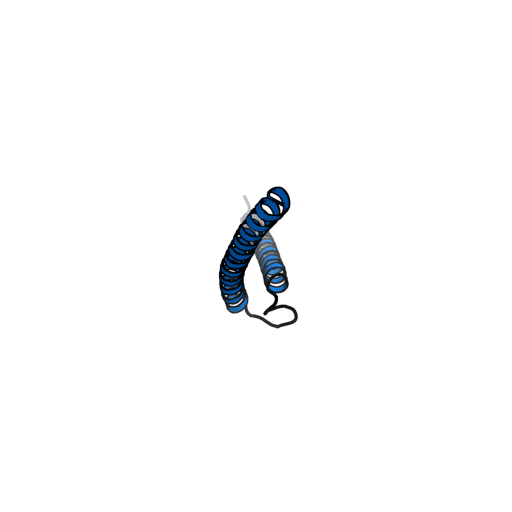 GLN A 1 87 ? -17.952 3.934 40.491 1.00 90.25 87 GLN A N 1
ATOM 711 C CA . GLN A 1 87 ? -18.642 2.981 41.369 1.00 90.25 87 GLN A CA 1
ATOM 712 C C . GLN A 1 87 ? -17.775 2.579 42.565 1.00 90.25 87 GLN A C 1
ATOM 714 O O . GLN A 1 87 ? -18.243 2.664 43.695 1.00 90.25 87 GLN A O 1
ATOM 719 N N . GLU A 1 88 ? -16.509 2.228 42.332 1.00 85.06 88 GLU A N 1
ATOM 720 C CA . GLU A 1 88 ? -15.547 1.892 43.393 1.00 85.06 88 GLU A CA 1
ATOM 721 C C . GLU A 1 88 ? -15.346 3.057 44.376 1.00 85.06 88 GLU A C 1
ATOM 723 O O . GLU A 1 88 ? -15.214 2.841 45.574 1.00 85.06 88 GLU A O 1
ATOM 728 N N . SER A 1 89 ? -15.381 4.307 43.899 1.00 82.75 89 SER A N 1
ATOM 729 C CA . SER A 1 89 ? -15.260 5.493 44.759 1.00 82.75 89 SER A CA 1
ATOM 730 C C . SER A 1 89 ? -16.527 5.828 45.558 1.00 82.75 89 SER A C 1
ATOM 732 O O . SER A 1 89 ? -16.468 6.712 46.417 1.00 82.75 89 SER A O 1
ATOM 734 N N . THR A 1 90 ? -17.677 5.220 45.249 1.00 74.00 90 THR A N 1
ATOM 735 C CA . THR A 1 90 ? -18.945 5.483 45.959 1.00 74.00 90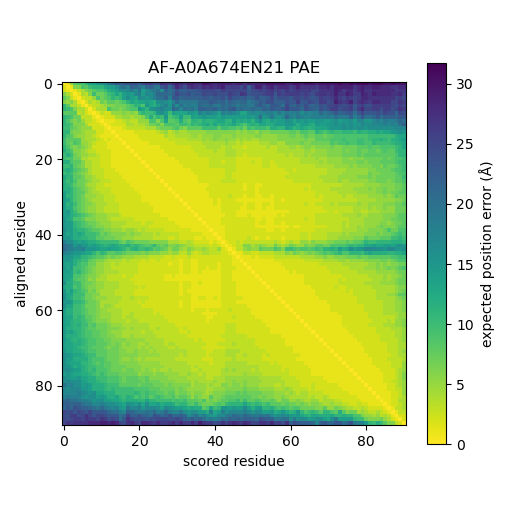 THR A CA 1
ATOM 736 C C . THR A 1 90 ? -19.286 4.437 47.024 1.00 74.00 90 THR A C 1
ATOM 738 O O . THR A 1 90 ? -20.297 4.602 47.712 1.00 74.00 90 THR A O 1
ATOM 741 N N . VAL A 1 91 ? -18.465 3.391 47.161 1.00 55.31 91 VAL A N 1
ATOM 742 C CA . VAL A 1 91 ? -18.563 2.331 48.182 1.00 55.31 91 VAL A CA 1
ATOM 743 C C . VAL A 1 91 ? -17.599 2.626 49.328 1.00 55.31 91 VAL A C 1
ATOM 745 O O . VAL A 1 91 ? -18.001 2.385 50.488 1.00 55.31 91 VAL A O 1
#

Nearest PDB structures (foldseek):
  6g6k-assembly2_D  TM=9.985E-01  e=3.533E-09  Homo sapiens

InterPro domains:
  IPR011598 Myc-type, basic helix-loop-helix (bHLH) domain [PF00010] (13-63)
  IPR011598 Myc-type, basic helix-loop-helix (bHLH) domain [PS50888] (12-63)
  IPR011598 Myc-type, basic helix-loop-helix (bHLH) domain [SM00353] (18-69)
  IPR036638 Helix-loop-helix DNA-binding domain superfamily [G3DSA:4.10.280.10] (13-90)
  IPR036638 Helix-loop-helix DNA-binding domain superfamily [SSF47459] (11-87)

pLDDT: mean 92.64, std 10.97, range [53.41, 98.75]

Foldseek 3Di:
DDPVVVVVVVVVVVVVVVVVVVVVVVVVVVVLVVLQCPQPVNNPHDDDSVRSVVSSVVRVVVVVVVVVVVVVVVVVVVVVVVVVVVVVVVD

Mean predicted aligned error: 6.85 Å

Organism: Salmo trutta (NCBI:txid8032)

Solvent-accessible surface area (backbone atoms only — not comparable to full-atom values): 5174 Å² total; per-residue (Å²): 132,64,72,69,60,59,53,52,56,52,51,51,53,51,52,53,53,54,50,53,52,49,56,53,52,51,54,51,52,52,51,52,50,57,51,30,65,70,31,79,95,38,52,97,55,95,70,54,75,65,55,42,52,52,53,46,52,54,47,54,56,49,50,54,52,52,53,50,52,52,50,50,53,51,54,50,51,52,51,52,50,53,54,50,54,53,53,65,74,73,111

Sequence (91 aa):
KSPTVTLSLQADKRAHHNALERKRRDHIKDSFHSLRDSVPALQGEKASRAQILDKATDYIQYMRRKNHTHQQDIDDLKRQNALLEQQESTV

Radius of gyration: 28.2 Å; Cα contacts (8 Å, |Δi|>4): 22; chains: 1; bounding box: 53×38×87 Å

Secondary structure (DSSP, 8-state):
--HHHHHHHHHHHHHHHHHHHHHHHHHHHHHHHHHHHHSGGGTTS---HHHHHHHHHHHHHHHHHHHHHHHHHHHHHHHHHHHHHHHHTT-